Protein AF-A0A929V0J4-F1 (afdb_monomer_lite)

Structure (mmCIF, N/CA/C/O backbone):
data_AF-A0A929V0J4-F1
#
_entry.id   AF-A0A929V0J4-F1
#
loop_
_atom_site.group_PDB
_atom_site.id
_atom_site.type_symbol
_atom_site.label_atom_id
_atom_site.label_alt_id
_atom_site.label_comp_id
_atom_site.label_asym_id
_atom_site.label_entity_id
_atom_site.label_seq_id
_atom_site.pdbx_PDB_ins_code
_atom_site.Cartn_x
_atom_site.Cartn_y
_atom_site.Cartn_z
_atom_site.occupancy
_atom_site.B_iso_or_equiv
_atom_site.auth_seq_id
_atom_site.auth_comp_id
_atom_site.auth_asym_id
_atom_site.auth_atom_id
_atom_site.pdbx_PDB_model_num
ATOM 1 N N . MET A 1 1 ? 25.468 -29.831 -25.090 1.00 39.97 1 MET A N 1
ATOM 2 C CA . MET A 1 1 ? 25.890 -28.818 -24.103 1.00 39.97 1 MET A CA 1
ATOM 3 C C . MET A 1 1 ? 24.632 -28.106 -23.656 1.00 39.97 1 MET A C 1
ATOM 5 O O . MET A 1 1 ? 23.851 -27.724 -24.512 1.00 39.97 1 MET A O 1
ATOM 9 N N . SER A 1 2 ? 24.382 -28.089 -22.353 1.00 44.16 2 SER A N 1
ATOM 10 C CA . SER A 1 2 ? 23.154 -27.600 -21.724 1.00 44.16 2 SER A CA 1
ATOM 11 C C . SER A 1 2 ? 22.996 -26.088 -21.878 1.00 44.16 2 SER A C 1
ATOM 13 O O . SER A 1 2 ? 23.954 -25.352 -21.655 1.00 44.16 2 SER A O 1
ATOM 15 N N . GLU A 1 3 ? 21.785 -25.672 -22.245 1.00 49.59 3 GLU A N 1
ATOM 16 C CA . GLU A 1 3 ? 21.303 -24.296 -22.385 1.00 49.59 3 GLU A CA 1
ATOM 17 C C . GLU A 1 3 ? 21.729 -23.427 -21.195 1.00 49.59 3 GLU A C 1
ATOM 19 O O . GLU A 1 3 ? 21.228 -23.554 -20.076 1.00 49.59 3 GLU A O 1
ATOM 24 N N . GLN A 1 4 ? 22.687 -22.536 -21.432 1.00 46.03 4 GLN A N 1
ATOM 25 C CA . GLN A 1 4 ? 23.089 -21.531 -20.464 1.00 46.03 4 GLN A CA 1
ATOM 26 C C . GLN A 1 4 ? 22.081 -20.385 -20.571 1.00 46.03 4 GLN A C 1
ATOM 28 O O . GLN A 1 4 ? 22.303 -19.431 -21.297 1.00 46.03 4 GLN A O 1
ATOM 33 N N . SER A 1 5 ? 20.935 -20.571 -19.904 1.00 45.06 5 SER A N 1
ATOM 34 C CA . SER A 1 5 ? 19.848 -19.606 -19.691 1.00 45.06 5 SER A CA 1
ATOM 35 C C . SER A 1 5 ? 20.294 -18.151 -19.881 1.00 45.06 5 SER A C 1
ATOM 37 O O . SER A 1 5 ? 20.956 -17.601 -18.997 1.00 45.06 5 SER A O 1
ATOM 39 N N . ASP A 1 6 ? 19.851 -17.535 -20.979 1.00 44.88 6 ASP A N 1
ATOM 40 C CA . ASP A 1 6 ? 19.930 -16.103 -21.277 1.00 44.88 6 ASP A CA 1
ATOM 41 C C . ASP A 1 6 ? 19.199 -15.289 -20.195 1.00 44.88 6 ASP A C 1
ATOM 43 O O . ASP A 1 6 ? 18.065 -14.843 -20.361 1.00 44.88 6 ASP A O 1
ATOM 47 N N . LYS A 1 7 ? 19.811 -15.118 -19.020 1.00 51.16 7 LYS A N 1
ATOM 48 C CA . LYS A 1 7 ? 19.313 -14.171 -18.021 1.00 51.16 7 LYS A CA 1
ATOM 49 C C . LYS A 1 7 ? 19.742 -12.781 -18.463 1.00 51.16 7 LYS A C 1
ATOM 51 O O . LYS A 1 7 ? 20.823 -12.320 -18.112 1.00 51.16 7 LYS A O 1
ATOM 56 N N . GLN A 1 8 ? 18.889 -12.142 -19.260 1.00 47.53 8 GLN A N 1
ATOM 57 C CA . GLN A 1 8 ? 18.956 -10.705 -19.506 1.00 47.53 8 GLN A CA 1
ATOM 58 C C . GLN A 1 8 ? 18.913 -9.950 -18.172 1.00 47.53 8 GLN A C 1
ATOM 60 O O . GLN A 1 8 ? 18.172 -10.319 -17.258 1.00 47.53 8 GLN A O 1
ATOM 65 N N . ASN A 1 9 ? 19.705 -8.883 -18.072 1.00 48.94 9 ASN A N 1
ATOM 66 C CA . ASN A 1 9 ? 19.642 -7.948 -16.956 1.00 48.94 9 ASN A CA 1
ATOM 67 C C . ASN A 1 9 ? 18.299 -7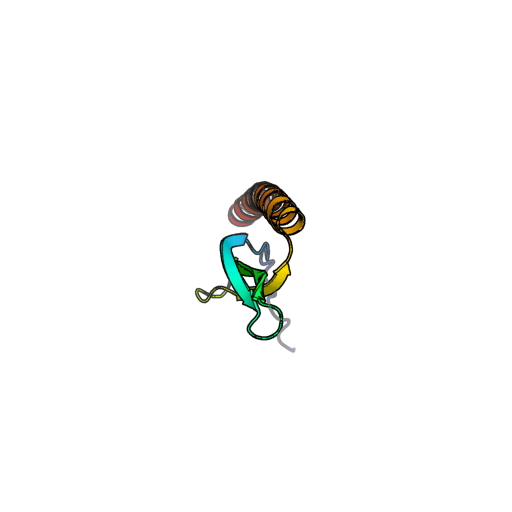.215 -17.004 1.00 48.94 9 ASN A C 1
ATOM 69 O O . ASN A 1 9 ? 18.122 -6.265 -17.757 1.00 48.94 9 ASN A O 1
ATOM 73 N N . ILE A 1 10 ? 17.340 -7.681 -16.206 1.00 46.81 10 ILE A N 1
ATOM 74 C CA . ILE A 1 10 ? 16.054 -7.012 -16.035 1.00 46.81 10 ILE A CA 1
ATOM 75 C C . ILE A 1 10 ? 16.244 -5.964 -14.945 1.00 46.81 10 ILE A C 1
ATOM 77 O O . ILE A 1 10 ? 16.595 -6.307 -13.812 1.00 46.81 10 ILE A O 1
ATOM 81 N N . ASN A 1 11 ? 16.002 -4.696 -15.263 1.00 54.53 11 ASN A N 1
ATOM 82 C CA . ASN A 1 11 ? 15.980 -3.635 -14.267 1.00 54.53 11 ASN A CA 1
ATOM 83 C C . ASN A 1 11 ? 14.735 -3.817 -13.374 1.00 54.53 11 ASN A C 1
ATOM 85 O O . ASN A 1 11 ? 13.661 -3.279 -13.637 1.00 54.53 11 ASN A O 1
ATOM 89 N N . ALA A 1 12 ? 14.856 -4.668 -12.350 1.00 54.78 12 ALA A N 1
ATOM 90 C CA . ALA A 1 12 ? 13.774 -5.143 -11.483 1.00 54.78 12 ALA A CA 1
ATOM 91 C C . ALA A 1 12 ? 13.337 -4.105 -10.433 1.00 54.78 12 ALA A C 1
ATOM 93 O O . ALA A 1 12 ? 12.981 -4.449 -9.303 1.00 54.78 12 ALA A O 1
ATOM 94 N N . THR A 1 13 ? 13.378 -2.824 -10.788 1.00 58.44 13 THR A N 1
ATOM 95 C CA . THR A 1 13 ? 13.002 -1.745 -9.883 1.00 58.44 13 THR A CA 1
ATOM 96 C C . THR A 1 13 ? 11.479 -1.656 -9.838 1.00 58.44 13 THR A C 1
ATOM 98 O O . THR A 1 13 ? 10.836 -1.090 -10.720 1.00 58.44 13 THR A O 1
ATOM 101 N N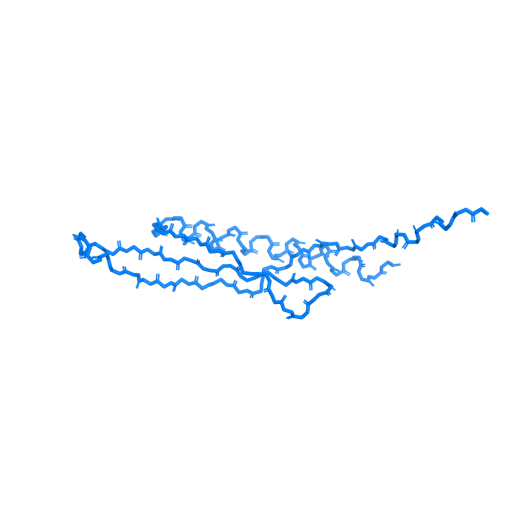 . ALA A 1 14 ? 10.888 -2.277 -8.818 1.00 57.38 14 ALA A N 1
ATOM 102 C CA . ALA A 1 14 ? 9.450 -2.279 -8.603 1.00 57.38 14 ALA A CA 1
ATOM 103 C C . ALA A 1 14 ? 8.978 -0.860 -8.247 1.00 57.38 14 ALA A C 1
ATOM 105 O O . ALA A 1 14 ? 9.501 -0.249 -7.319 1.00 57.38 14 ALA A O 1
ATOM 106 N N . LEU A 1 15 ? 8.007 -0.321 -8.986 1.00 67.50 15 LEU A N 1
ATOM 107 C CA . LEU A 1 15 ? 7.493 1.034 -8.771 1.00 67.50 15 LEU A CA 1
ATOM 108 C C . LEU A 1 15 ? 6.250 0.978 -7.887 1.00 67.50 15 LEU A C 1
ATOM 110 O O . LEU A 1 15 ? 5.339 0.193 -8.154 1.00 67.50 15 LEU A O 1
ATOM 114 N N . VAL A 1 16 ? 6.179 1.824 -6.857 1.00 68.94 16 VAL A N 1
ATOM 115 C CA . VAL A 1 16 ? 4.929 1.975 -6.109 1.00 68.94 16 VAL A CA 1
ATOM 116 C C . VAL A 1 16 ? 3.947 2.732 -6.991 1.00 68.94 16 VAL A C 1
ATOM 118 O O . VAL A 1 16 ? 4.165 3.897 -7.324 1.00 68.94 16 VAL A O 1
ATOM 121 N N . ASP A 1 17 ? 2.863 2.061 -7.353 1.00 71.69 17 ASP A N 1
ATOM 122 C CA . ASP A 1 17 ? 1.827 2.594 -8.230 1.00 71.69 17 ASP A CA 1
ATOM 123 C C . ASP A 1 17 ? 0.781 3.378 -7.442 1.00 71.69 17 ASP A C 1
ATOM 125 O O . ASP A 1 17 ? 0.439 4.507 -7.783 1.00 71.69 17 ASP A O 1
ATOM 129 N N . ASN A 1 18 ? 0.309 2.793 -6.340 1.00 76.19 18 ASN A N 1
ATOM 130 C CA . ASN A 1 18 ? -0.722 3.391 -5.507 1.00 76.19 18 ASN A CA 1
ATOM 131 C C . ASN A 1 18 ? -0.530 3.014 -4.033 1.00 76.19 18 ASN A C 1
ATOM 133 O O . ASN A 1 18 ? -0.007 1.946 -3.706 1.00 76.19 18 ASN A O 1
ATOM 137 N N . PHE A 1 19 ? -0.981 3.891 -3.140 1.00 81.25 19 PHE A N 1
ATOM 138 C CA . PHE A 1 19 ? -1.041 3.635 -1.708 1.00 81.25 19 PHE A CA 1
ATOM 139 C C . PHE A 1 19 ? -2.383 4.104 -1.160 1.00 81.25 19 PHE A C 1
ATOM 141 O O . PHE A 1 19 ? 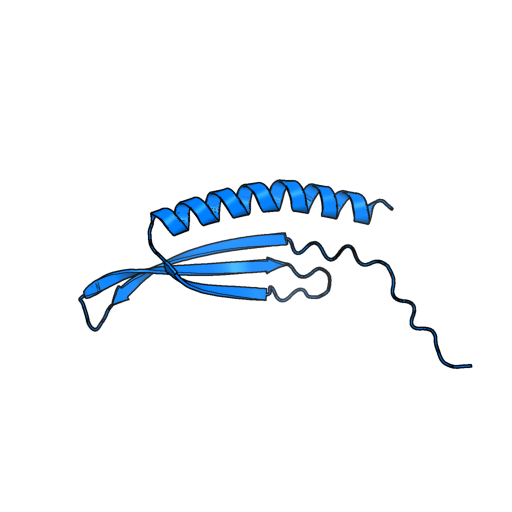-2.665 5.301 -1.107 1.00 81.25 19 PHE A O 1
ATOM 148 N N . GLU A 1 20 ? -3.203 3.146 -0.744 1.00 82.75 20 GLU A N 1
ATOM 149 C CA . GLU A 1 20 ? -4.545 3.386 -0.224 1.00 82.75 20 GLU A CA 1
ATOM 150 C C . GLU A 1 20 ? -4.565 3.199 1.287 1.00 82.75 20 GLU A C 1
ATOM 152 O O . GLU A 1 20 ? -3.908 2.308 1.822 1.00 82.75 20 GLU A O 1
ATOM 157 N N . ILE A 1 21 ? -5.344 4.032 1.975 1.00 83.94 21 ILE A N 1
ATOM 158 C CA . ILE A 1 21 ? -5.587 3.933 3.413 1.00 83.94 21 ILE A CA 1
ATOM 159 C C . ILE A 1 21 ? -7.092 3.902 3.632 1.00 83.94 21 ILE A C 1
ATOM 161 O O . ILE A 1 21 ? -7.813 4.767 3.138 1.00 83.94 21 ILE A O 1
ATOM 165 N N . ILE A 1 22 ? -7.546 2.944 4.430 1.00 82.75 22 ILE A N 1
ATOM 166 C CA . ILE A 1 22 ? -8.927 2.829 4.882 1.00 82.75 22 ILE A CA 1
ATOM 167 C C . ILE A 1 22 ? -8.939 2.978 6.401 1.00 82.75 22 ILE A C 1
ATOM 169 O O . ILE A 1 22 ? -8.141 2.354 7.100 1.00 82.75 22 ILE A O 1
ATOM 173 N N . VAL A 1 23 ? -9.858 3.793 6.917 1.00 82.81 23 VAL A N 1
ATOM 174 C CA . VAL A 1 23 ? -10.122 3.875 8.358 1.00 82.81 23 VAL A CA 1
ATOM 175 C C . VAL A 1 23 ? -11.098 2.760 8.725 1.00 82.81 23 VAL A C 1
ATOM 177 O O . VAL A 1 23 ? -12.243 2.741 8.275 1.00 82.81 23 VAL A O 1
ATOM 180 N N . GLY A 1 24 ? -10.629 1.802 9.515 1.00 79.50 24 GLY A N 1
ATOM 181 C CA . GLY A 1 24 ? -11.430 0.742 10.108 1.00 79.50 24 GLY A CA 1
ATOM 182 C C . GLY A 1 24 ? -11.862 1.095 11.529 1.00 79.50 24 GLY A C 1
ATOM 183 O O . GLY A 1 24 ? -11.215 1.877 12.222 1.00 79.50 24 GLY A O 1
ATOM 184 N N . LYS A 1 25 ? -12.952 0.479 11.993 1.00 83.19 25 LYS A N 1
ATOM 185 C CA . LYS A 1 25 ? -13.401 0.559 13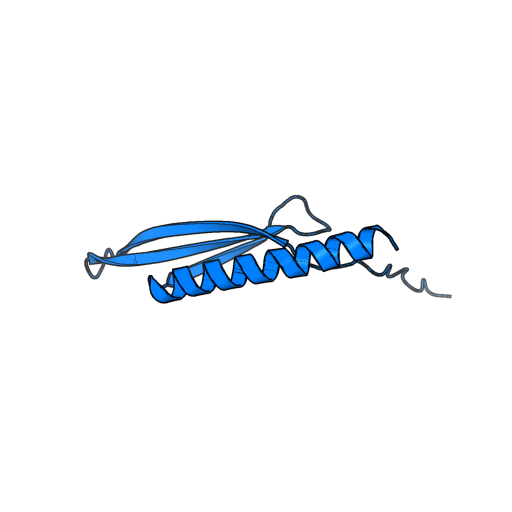.389 1.00 83.19 25 LYS A CA 1
ATOM 186 C C . LYS A 1 25 ? -13.468 -0.837 13.985 1.00 83.19 25 LYS A C 1
ATOM 188 O O . LYS A 1 25 ? -14.143 -1.719 13.452 1.00 83.19 25 LYS A O 1
ATOM 193 N N . SER A 1 26 ? -12.741 -1.060 15.076 1.00 77.62 26 SER A N 1
ATOM 194 C CA . SER A 1 26 ? -12.662 -2.367 15.726 1.00 77.62 26 SER A CA 1
ATOM 195 C C . SER A 1 26 ? -14.029 -2.762 16.275 1.00 77.62 26 SER A C 1
ATOM 197 O O . SER A 1 26 ? -14.590 -2.062 17.116 1.00 77.62 26 SER A O 1
ATOM 199 N N . LYS A 1 27 ? -14.554 -3.922 15.864 1.00 80.25 27 LYS A N 1
ATOM 200 C CA . LYS A 1 27 ? -15.812 -4.456 16.420 1.00 80.25 27 LYS A CA 1
ATOM 201 C C . LYS A 1 27 ? -15.699 -4.826 17.904 1.00 80.25 27 LYS A C 1
ATOM 203 O O . LYS A 1 27 ? -16.714 -4.882 18.585 1.00 80.25 27 LYS A O 1
ATOM 208 N N . LYS A 1 28 ? -14.482 -5.093 18.396 1.00 83.12 28 LYS A N 1
ATOM 209 C CA . LYS A 1 28 ? -14.222 -5.524 19.779 1.00 83.12 28 LYS A CA 1
ATOM 210 C C . LYS A 1 28 ? -14.032 -4.349 20.737 1.00 83.12 28 LYS A C 1
ATOM 212 O O . LYS A 1 28 ? -14.529 -4.401 21.853 1.00 83.12 28 LYS A O 1
ATOM 217 N N . SER A 1 29 ? -13.283 -3.328 20.322 1.00 82.31 29 SER A N 1
ATOM 218 C CA . SER A 1 29 ? -12.924 -2.187 21.180 1.00 82.31 29 SER A CA 1
ATOM 219 C C . SER A 1 29 ? -13.621 -0.884 20.801 1.00 82.31 29 SER A C 1
ATOM 221 O O . SER A 1 29 ? -13.599 0.052 21.585 1.00 82.31 29 SER A O 1
ATOM 223 N N . GLY A 1 30 ? -14.213 -0.787 19.609 1.00 82.81 30 GLY A N 1
ATOM 224 C CA . GLY A 1 30 ? -14.792 0.454 19.092 1.00 82.81 30 GLY A CA 1
ATOM 225 C C . GLY A 1 30 ? -13.763 1.489 18.627 1.00 82.81 30 GLY A C 1
ATOM 226 O O . GLY A 1 30 ? -14.165 2.498 18.054 1.00 82.81 30 GLY A O 1
ATOM 227 N N . ASN A 1 31 ? -12.466 1.241 18.825 1.00 80.50 31 ASN A N 1
ATOM 228 C CA . ASN A 1 31 ? -11.400 2.162 18.436 1.00 80.50 31 ASN A CA 1
ATOM 229 C C . ASN A 1 31 ? -11.178 2.153 16.924 1.00 80.50 31 ASN A C 1
ATOM 231 O O . ASN A 1 31 ? -11.306 1.111 16.268 1.00 80.50 31 ASN A O 1
ATOM 235 N N . GLU A 1 32 ? -10.811 3.313 16.394 1.00 84.69 32 GLU A N 1
ATOM 236 C CA . GLU A 1 32 ? -10.371 3.455 15.013 1.00 84.69 32 GLU A CA 1
ATOM 237 C C . GLU A 1 32 ? -8.976 2.852 14.828 1.00 84.69 32 GLU A C 1
ATOM 239 O O . GLU A 1 32 ? -8.149 2.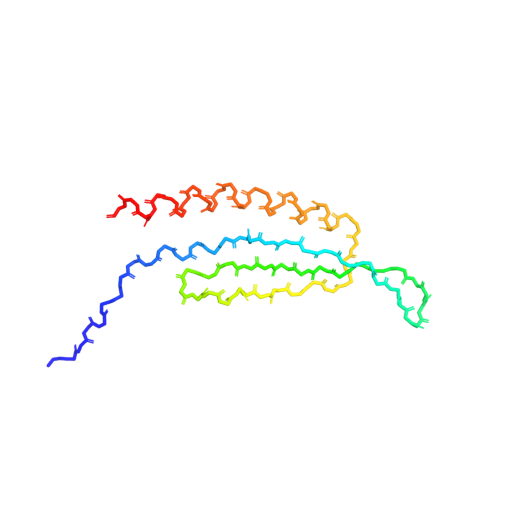846 15.741 1.00 84.69 32 GLU A O 1
ATOM 244 N N . TYR A 1 33 ? -8.737 2.307 13.643 1.00 79.94 33 TYR A N 1
ATOM 245 C CA . TYR A 1 33 ? -7.436 1.826 13.201 1.00 79.94 33 TYR A CA 1
ATOM 246 C C . TYR A 1 33 ? -7.312 2.053 11.699 1.00 79.94 33 TYR A C 1
ATOM 248 O O . TYR A 1 33 ? -8.317 2.086 10.991 1.00 79.94 33 TYR A O 1
ATOM 256 N N . LEU A 1 34 ? -6.094 2.196 11.190 1.00 82.81 34 LEU A N 1
ATOM 257 C CA . LEU A 1 34 ? -5.882 2.341 9.756 1.00 82.81 34 LEU A CA 1
ATOM 258 C C . LEU A 1 34 ? -5.440 1.011 9.155 1.00 82.81 34 LEU A C 1
ATOM 260 O O . LEU A 1 34 ? -4.656 0.268 9.747 1.00 82.81 34 LEU A O 1
ATOM 264 N N . VAL A 1 35 ? -5.932 0.738 7.953 1.00 83.94 35 VAL A N 1
ATOM 265 C CA . VAL A 1 35 ? -5.460 -0.349 7.098 1.00 83.94 35 VAL A CA 1
ATOM 266 C C . VAL A 1 35 ? -4.919 0.266 5.821 1.00 83.94 35 VAL A C 1
ATOM 268 O O . VAL A 1 35 ? -5.633 0.985 5.124 1.00 83.94 35 VAL A O 1
ATOM 271 N N . GLY A 1 36 ? -3.652 0.003 5.529 1.00 82.56 36 GLY A N 1
ATOM 272 C CA . GLY A 1 36 ? -2.983 0.413 4.305 1.00 82.56 36 GLY A CA 1
ATOM 273 C C . GLY A 1 36 ? -2.931 -0.707 3.271 1.00 82.56 36 GLY A C 1
ATOM 274 O O . GLY A 1 36 ? -2.856 -1.890 3.601 1.00 82.56 36 GLY A O 1
ATOM 275 N N . SER A 1 37 ? -2.935 -0.345 1.995 1.00 84.00 37 SER A N 1
ATOM 276 C CA . SER A 1 37 ? -2.627 -1.251 0.889 1.00 84.00 37 SER A CA 1
ATOM 277 C C . SER A 1 37 ? -1.669 -0.564 -0.072 1.00 84.00 37 SER A C 1
ATOM 279 O O . SER A 1 37 ? -1.973 0.495 -0.618 1.00 84.00 37 SER A O 1
ATOM 281 N N . LEU A 1 38 ? -0.495 -1.164 -0.248 1.00 85.06 38 LEU A N 1
ATOM 282 C CA . LEU A 1 38 ? 0.529 -0.718 -1.180 1.00 85.06 38 LEU A CA 1
ATOM 283 C C . LEU A 1 38 ? 0.445 -1.559 -2.449 1.00 85.06 38 LEU A C 1
ATOM 285 O O . LEU A 1 38 ? 0.561 -2.782 -2.385 1.00 85.06 38 LEU A O 1
ATOM 289 N N . TYR A 1 39 ? 0.271 -0.903 -3.588 1.00 80.75 39 TYR A N 1
ATOM 290 C CA . TYR A 1 39 ? 0.241 -1.546 -4.894 1.00 80.75 39 TYR A CA 1
ATOM 291 C C . TYR A 1 39 ? 1.559 -1.285 -5.602 1.00 80.75 39 TYR A C 1
ATOM 293 O O . TYR A 1 39 ? 1.962 -0.138 -5.802 1.00 80.75 39 TYR A O 1
ATOM 301 N N . ILE A 1 40 ? 2.235 -2.363 -5.967 1.00 80.00 40 ILE A N 1
ATOM 302 C CA . ILE A 1 40 ? 3.545 -2.337 -6.594 1.00 80.00 40 ILE A CA 1
ATOM 303 C C . ILE A 1 40 ? 3.396 -2.853 -8.022 1.00 80.00 40 ILE A C 1
ATOM 305 O O . ILE A 1 40 ? 2.921 -3.970 -8.246 1.00 80.00 40 ILE A O 1
ATOM 309 N N . LYS A 1 41 ? 3.816 -2.040 -8.991 1.00 73.00 41 LYS A N 1
ATOM 310 C CA . LYS A 1 41 ? 3.909 -2.438 -10.394 1.00 73.00 41 LYS A CA 1
ATOM 311 C C . LYS A 1 41 ? 5.064 -3.411 -10.576 1.00 73.00 41 LYS A C 1
ATOM 313 O O . LYS A 1 41 ? 6.194 -3.141 -10.167 1.00 73.00 41 LYS A O 1
ATOM 318 N N . SER A 1 42 ? 4.759 -4.535 -11.213 1.00 66.50 42 SER A N 1
ATOM 319 C CA . SER A 1 42 ? 5.753 -5.511 -11.637 1.00 66.50 42 SER A CA 1
ATOM 320 C C . SER A 1 42 ? 6.202 -5.194 -13.065 1.00 66.50 42 SER A C 1
ATOM 322 O O . SER A 1 42 ? 5.351 -4.920 -13.909 1.00 66.50 42 SER A O 1
ATOM 324 N N . PRO A 1 43 ? 7.505 -5.272 -13.381 1.00 64.31 43 PRO A N 1
ATOM 325 C CA . PRO A 1 43 ? 7.983 -5.116 -14.754 1.00 64.31 43 PRO A CA 1
ATOM 326 C C . PRO A 1 43 ? 7.601 -6.296 -15.665 1.00 64.31 43 PRO A C 1
ATOM 328 O O . PRO A 1 43 ? 7.723 -6.188 -16.878 1.00 64.31 43 PRO A O 1
ATOM 331 N N . ILE A 1 44 ? 7.144 -7.418 -15.095 1.00 65.81 44 ILE A N 1
ATOM 332 C CA . ILE A 1 44 ? 6.844 -8.663 -15.827 1.00 65.81 44 ILE A CA 1
ATOM 333 C C . ILE A 1 44 ? 5.364 -9.071 -15.762 1.00 65.81 44 ILE A C 1
ATOM 335 O O . ILE A 1 44 ? 5.005 -10.152 -16.219 1.00 65.81 44 ILE A O 1
ATOM 339 N N . SER A 1 45 ? 4.506 -8.261 -15.135 1.00 68.44 45 SER A N 1
ATOM 340 C CA . SER A 1 45 ? 3.091 -8.590 -14.936 1.00 68.44 45 SER A CA 1
ATOM 341 C C . SER A 1 45 ? 2.239 -7.330 -14.862 1.00 68.44 45 SER A C 1
ATOM 343 O O . SER A 1 45 ? 2.539 -6.418 -14.095 1.00 68.44 45 SER A O 1
ATOM 345 N N . GLU A 1 46 ? 1.124 -7.331 -15.593 1.00 71.81 46 GLU A N 1
ATOM 346 C CA . GLU A 1 46 ? 0.106 -6.274 -15.527 1.00 71.81 46 GLU A CA 1
ATOM 347 C C . GLU A 1 46 ? -0.720 -6.330 -14.236 1.00 71.81 46 GLU A C 1
ATOM 349 O O . GLU A 1 46 ? -1.321 -5.336 -13.836 1.00 71.81 46 GLU A O 1
ATOM 354 N N . THR A 1 47 ? -0.726 -7.475 -13.546 1.00 77.94 47 THR A N 1
ATOM 355 C CA . THR A 1 47 ? -1.353 -7.595 -12.228 1.00 77.94 47 THR A CA 1
ATOM 356 C C . THR A 1 47 ? -0.438 -6.966 -11.173 1.00 77.94 47 THR A C 1
ATOM 358 O O . THR A 1 47 ? 0.679 -7.468 -10.986 1.00 77.94 47 THR A O 1
ATOM 361 N N . PRO A 1 48 ? -0.873 -5.906 -10.464 1.00 73.81 48 PRO A N 1
ATOM 362 C CA . PRO A 1 48 ? -0.074 -5.285 -9.418 1.00 73.81 48 PRO A CA 1
ATOM 363 C C . PRO A 1 48 ? 0.046 -6.201 -8.196 1.00 73.81 48 PRO A C 1
ATOM 365 O O . PRO A 1 48 ? -0.905 -6.878 -7.798 1.00 73.81 48 PRO A O 1
ATOM 368 N N . ILE A 1 49 ? 1.216 -6.187 -7.558 1.00 79.88 49 ILE A N 1
ATOM 369 C CA . ILE A 1 49 ? 1.438 -6.868 -6.281 1.00 79.88 49 ILE A CA 1
ATOM 370 C C . ILE A 1 49 ? 0.855 -5.989 -5.177 1.00 79.88 49 ILE A C 1
ATOM 372 O O . ILE A 1 49 ? 1.235 -4.826 -5.046 1.00 79.88 49 ILE A O 1
ATOM 376 N N . ARG A 1 50 ? -0.049 -6.541 -4.365 1.00 83.75 50 ARG A N 1
ATOM 377 C CA . ARG A 1 50 ? -0.653 -5.842 -3.225 1.00 83.75 50 ARG A CA 1
ATOM 378 C C . ARG A 1 50 ? -0.006 -6.287 -1.915 1.00 83.75 50 ARG A C 1
ATOM 380 O O . ARG A 1 50 ? -0.073 -7.463 -1.568 1.00 83.75 50 ARG A O 1
ATOM 387 N N . LEU A 1 51 ? 0.557 -5.342 -1.166 1.00 82.44 51 LEU A N 1
ATOM 388 C CA . LEU A 1 51 ? 1.023 -5.546 0.207 1.00 82.44 51 LEU A CA 1
ATOM 389 C C . LEU A 1 51 ? 0.055 -4.869 1.181 1.00 82.44 51 LEU A C 1
ATOM 391 O O . LEU A 1 51 ? -0.198 -3.670 1.073 1.00 82.44 51 LEU A O 1
ATOM 395 N N . ASN A 1 52 ? -0.487 -5.634 2.128 1.00 84.69 52 ASN A N 1
ATOM 396 C CA . ASN A 1 52 ? -1.417 -5.125 3.137 1.00 84.69 52 ASN A CA 1
ATOM 397 C C . ASN A 1 52 ? -0.673 -4.733 4.418 1.00 84.69 52 ASN A C 1
ATOM 399 O O . ASN A 1 52 ? 0.243 -5.434 4.847 1.00 84.69 52 ASN A O 1
ATOM 403 N N . LEU A 1 53 ? -1.093 -3.625 5.026 1.00 84.88 53 LEU A N 1
ATOM 404 C CA . LEU A 1 53 ? -0.572 -3.101 6.285 1.00 84.88 53 LEU A CA 1
ATOM 405 C C . LEU A 1 53 ? -1.741 -2.908 7.248 1.00 84.88 53 LEU A C 1
ATOM 407 O O . LEU A 1 53 ? -2.480 -1.932 7.138 1.00 84.88 53 LEU A O 1
ATOM 411 N N . ASP A 1 54 ? -1.920 -3.830 8.182 1.00 82.81 54 ASP A N 1
ATOM 412 C CA . ASP A 1 54 ? -3.018 -3.759 9.141 1.00 82.81 54 ASP A CA 1
ATOM 413 C C . ASP A 1 54 ? -2.613 -2.988 10.403 1.00 82.81 54 ASP A C 1
ATOM 415 O O . ASP A 1 54 ? -1.480 -3.092 10.872 1.00 82.81 54 ASP A O 1
ATOM 419 N N . TYR A 1 55 ? -3.573 -2.265 10.985 1.00 79.81 55 TYR A N 1
ATOM 420 C CA . TYR A 1 55 ? -3.447 -1.586 12.282 1.00 79.81 55 TYR A CA 1
ATOM 421 C C . TYR A 1 55 ? -2.314 -0.557 12.365 1.00 79.81 55 TYR A C 1
ATOM 423 O O . TYR A 1 55 ? -1.634 -0.454 13.386 1.00 79.81 55 TYR A O 1
ATOM 431 N N . ILE A 1 56 ? -2.117 0.226 11.308 1.00 84.38 56 ILE A N 1
ATOM 432 C CA . ILE A 1 56 ? -1.149 1.325 11.342 1.00 84.38 56 ILE A CA 1
ATOM 433 C C . ILE A 1 56 ? -1.760 2.564 12.009 1.00 84.38 56 ILE A C 1
ATOM 435 O O . ILE A 1 56 ? -2.972 2.784 11.964 1.00 84.38 56 ILE A O 1
ATOM 439 N N . ASP A 1 57 ? -0.916 3.375 12.640 1.00 83.12 57 ASP A N 1
ATOM 440 C CA . ASP A 1 57 ? -1.301 4.674 13.195 1.00 83.12 57 ASP A CA 1
ATOM 441 C C . ASP A 1 57 ? -1.072 5.818 12.188 1.00 83.12 57 ASP A C 1
ATOM 443 O O . ASP A 1 57 ? -0.470 5.641 11.121 1.00 83.12 57 ASP A O 1
ATOM 447 N N . ASP A 1 58 ? -1.574 7.013 12.513 1.00 80.19 58 ASP A N 1
ATOM 448 C CA . ASP A 1 58 ? -1.456 8.193 11.650 1.00 80.19 58 ASP A CA 1
ATOM 449 C C . ASP A 1 58 ? 0.003 8.604 11.399 1.00 80.19 58 ASP A C 1
ATOM 451 O O . ASP A 1 58 ? 0.342 9.020 10.289 1.00 80.19 58 ASP A O 1
ATOM 455 N N . ASN A 1 59 ? 0.887 8.453 12.390 1.00 84.44 59 ASN A N 1
ATOM 456 C CA . ASN A 1 59 ? 2.304 8.791 12.237 1.00 84.44 59 ASN A CA 1
ATOM 457 C C . ASN A 1 59 ? 2.981 7.853 11.232 1.00 84.44 59 ASN A C 1
ATOM 459 O O . ASN A 1 59 ? 3.698 8.295 10.335 1.00 84.44 59 ASN A O 1
ATOM 463 N N . THR A 1 60 ? 2.701 6.559 11.343 1.00 84.12 60 THR A N 1
ATOM 464 C CA . THR A 1 60 ? 3.171 5.515 10.436 1.00 84.12 60 THR A CA 1
ATOM 465 C C . THR A 1 60 ? 2.636 5.752 9.029 1.00 84.12 60 THR A C 1
ATOM 467 O O . THR A 1 60 ? 3.399 5.656 8.068 1.00 84.12 60 THR A O 1
ATOM 470 N N . ARG A 1 61 ? 1.362 6.150 8.880 1.00 82.19 61 ARG A N 1
ATOM 471 C CA . ARG A 1 61 ? 0.794 6.549 7.582 1.00 82.19 61 ARG A CA 1
ATOM 472 C C . ARG A 1 61 ? 1.601 7.675 6.935 1.00 82.19 61 ARG A C 1
ATOM 474 O O . ARG A 1 61 ? 1.930 7.576 5.753 1.00 82.19 61 ARG A O 1
ATOM 481 N N . GLU A 1 62 ? 1.894 8.746 7.667 1.00 84.69 62 GLU A N 1
ATOM 482 C CA . GLU A 1 62 ? 2.617 9.892 7.103 1.00 84.69 62 GLU A CA 1
ATOM 483 C C . GLU A 1 62 ? 4.078 9.551 6.777 1.00 84.69 62 GLU A C 1
ATOM 485 O O . GLU A 1 62 ? 4.568 9.911 5.703 1.00 84.69 62 GLU A O 1
ATOM 490 N N . LEU A 1 63 ? 4.750 8.762 7.625 1.00 86.06 63 LEU A N 1
ATOM 491 C CA . LEU A 1 63 ? 6.091 8.245 7.337 1.00 86.06 63 LEU A CA 1
ATOM 492 C C . LEU A 1 63 ? 6.111 7.381 6.070 1.00 86.06 63 LEU A C 1
ATOM 494 O O . LEU A 1 63 ? 6.992 7.558 5.226 1.00 86.06 63 LEU A O 1
ATOM 498 N N . LEU A 1 64 ? 5.120 6.500 5.892 1.00 84.19 64 LEU A N 1
ATOM 499 C CA . LEU A 1 64 ? 4.984 5.674 4.692 1.00 84.19 64 LEU A CA 1
ATOM 500 C C . LEU A 1 64 ? 4.761 6.527 3.443 1.00 84.19 64 LEU A C 1
ATOM 502 O O . LEU A 1 64 ? 5.453 6.327 2.449 1.00 84.19 64 LEU A O 1
ATOM 506 N N . LYS A 1 65 ? 3.877 7.531 3.492 1.00 82.69 65 LYS A N 1
ATOM 507 C CA . LYS A 1 65 ? 3.676 8.463 2.367 1.00 82.69 65 LYS A CA 1
ATOM 508 C C . LYS A 1 65 ? 4.973 9.176 1.975 1.00 82.69 65 LYS A C 1
ATOM 510 O O . LYS A 1 65 ? 5.289 9.274 0.788 1.00 82.69 65 LYS A O 1
ATOM 515 N N . MET A 1 66 ? 5.741 9.661 2.954 1.00 81.25 66 MET A N 1
ATOM 516 C CA . MET A 1 66 ? 7.024 10.324 2.699 1.00 81.25 66 MET A CA 1
ATOM 517 C C . MET A 1 66 ? 8.062 9.363 2.110 1.00 81.25 66 MET A C 1
ATOM 519 O O . MET A 1 66 ? 8.760 9.727 1.160 1.00 81.25 66 MET A O 1
ATOM 523 N N . ALA A 1 67 ? 8.161 8.148 2.652 1.00 80.38 67 ALA A N 1
ATOM 524 C CA . ALA A 1 67 ? 9.072 7.117 2.168 1.00 80.38 67 ALA A CA 1
ATOM 525 C C . ALA A 1 67 ? 8.729 6.692 0.733 1.00 80.38 67 ALA A C 1
ATOM 527 O O . ALA A 1 67 ? 9.616 6.680 -0.114 1.00 80.38 67 ALA A O 1
ATOM 528 N N . ILE A 1 68 ? 7.447 6.454 0.434 1.00 81.00 68 ILE A N 1
ATOM 529 C CA . ILE A 1 68 ? 6.954 6.120 -0.911 1.00 81.00 68 ILE A CA 1
ATOM 530 C C . ILE A 1 68 ? 7.278 7.236 -1.900 1.00 81.00 68 ILE A C 1
ATOM 532 O O . ILE A 1 68 ? 7.772 6.965 -2.990 1.00 81.00 68 ILE A O 1
ATOM 536 N N . LYS A 1 69 ? 7.063 8.504 -1.525 1.00 78.94 69 LYS A N 1
ATOM 537 C CA . LYS A 1 69 ? 7.387 9.639 -2.399 1.00 78.94 69 LYS A CA 1
ATOM 538 C C . LYS A 1 69 ? 8.881 9.691 -2.734 1.00 78.94 69 LYS A C 1
ATOM 540 O O . LYS A 1 69 ? 9.230 9.908 -3.890 1.00 78.94 69 LYS A O 1
ATOM 545 N N . LYS A 1 70 ? 9.758 9.481 -1.745 1.00 76.38 70 LYS A N 1
ATOM 546 C CA . LYS A 1 70 ? 11.216 9.419 -1.960 1.00 76.38 70 LYS A CA 1
ATOM 547 C C . LYS A 1 70 ? 11.605 8.223 -2.826 1.00 76.38 70 LYS A C 1
ATOM 549 O O . LYS A 1 70 ? 12.375 8.385 -3.768 1.00 76.38 70 LYS A O 1
ATOM 554 N N . PHE A 1 71 ? 11.044 7.054 -2.522 1.00 70.81 71 PHE A N 1
ATOM 555 C CA . PHE A 1 71 ? 11.295 5.821 -3.252 1.00 70.81 71 PHE A CA 1
ATOM 556 C C . PHE A 1 71 ? 10.881 5.953 -4.717 1.00 70.81 71 PHE A C 1
ATOM 558 O O . PHE A 1 71 ? 11.696 5.687 -5.585 1.00 70.81 71 PHE A O 1
ATOM 565 N N . ASN A 1 72 ? 9.686 6.473 -5.010 1.00 69.81 72 ASN A N 1
ATOM 566 C CA . ASN A 1 72 ? 9.219 6.661 -6.383 1.00 69.81 72 ASN A CA 1
ATOM 567 C C . ASN A 1 72 ? 10.094 7.619 -7.196 1.00 69.81 72 ASN A C 1
ATOM 569 O O . ASN A 1 72 ? 10.280 7.382 -8.382 1.00 69.81 72 ASN A O 1
ATOM 573 N N . VAL A 1 73 ? 10.662 8.671 -6.597 1.00 70.38 73 VAL A N 1
ATOM 574 C CA . VAL A 1 73 ? 11.576 9.575 -7.320 1.00 70.38 73 VAL A CA 1
ATOM 575 C C . VAL A 1 73 ? 12.870 8.858 -7.712 1.00 70.38 73 VAL A C 1
ATOM 577 O O . VAL A 1 73 ? 13.295 8.960 -8.861 1.00 70.38 73 VAL A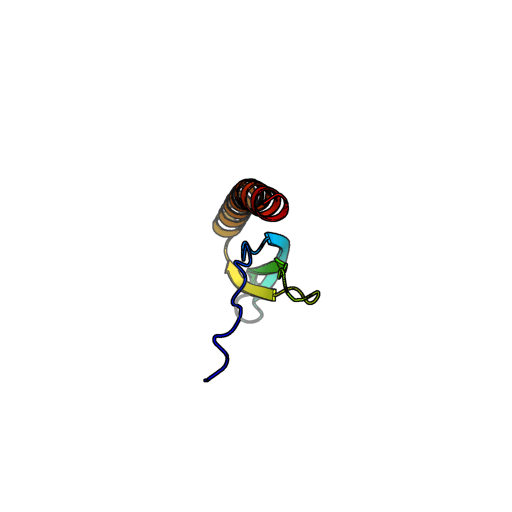 O 1
ATOM 580 N N . GLN A 1 74 ? 13.477 8.118 -6.781 1.00 67.19 74 GLN A N 1
ATOM 581 C CA . GLN A 1 74 ? 14.711 7.372 -7.041 1.00 67.19 74 GLN A CA 1
ATOM 582 C C . GLN A 1 74 ? 14.462 6.203 -8.004 1.00 67.19 74 GLN A C 1
ATOM 584 O O . GLN A 1 74 ? 15.131 6.078 -9.022 1.00 67.19 74 GLN A O 1
ATOM 589 N N . ALA A 1 75 ? 13.421 5.417 -7.743 1.00 65.44 75 ALA A N 1
ATOM 590 C CA . ALA A 1 75 ? 13.050 4.257 -8.533 1.00 65.44 75 ALA A CA 1
ATOM 591 C C . ALA A 1 75 ? 12.631 4.626 -9.965 1.00 65.44 75 ALA A C 1
ATOM 593 O O . ALA A 1 75 ? 12.957 3.902 -10.895 1.00 65.44 75 ALA A O 1
ATOM 594 N N . GLN A 1 76 ? 11.956 5.764 -10.184 1.00 63.41 76 GLN A N 1
ATOM 595 C CA . GLN A 1 76 ? 11.656 6.246 -11.540 1.00 63.41 76 GLN A CA 1
ATOM 596 C C . GLN A 1 76 ? 12.911 6.663 -12.309 1.00 63.41 76 GLN A C 1
ATOM 598 O O . GLN A 1 76 ? 12.937 6.520 -13.531 1.00 63.41 76 GLN A O 1
ATOM 603 N N . LYS A 1 77 ? 13.922 7.207 -11.622 1.00 65.75 77 LYS A N 1
ATOM 604 C CA . LYS A 1 77 ? 15.206 7.548 -12.237 1.00 65.75 77 LYS A CA 1
ATOM 605 C C . LYS A 1 77 ? 15.926 6.271 -12.670 1.00 65.75 77 LYS A C 1
ATOM 607 O O . LYS A 1 77 ? 16.218 6.127 -13.852 1.00 65.75 77 LYS A O 1
ATOM 612 N N . ASP A 1 78 ? 16.072 5.326 -11.748 1.00 61.72 78 ASP A N 1
ATOM 613 C CA . ASP A 1 78 ? 16.751 4.054 -11.998 1.00 61.72 78 ASP A CA 1
ATOM 614 C C . ASP A 1 78 ? 16.007 3.228 -13.068 1.00 61.72 78 ASP A C 1
ATOM 616 O O . ASP A 1 78 ? 16.636 2.670 -13.964 1.00 61.72 78 ASP A O 1
ATOM 620 N N . PHE A 1 79 ? 14.665 3.218 -13.052 1.00 60.25 79 PHE A N 1
ATOM 621 C CA . PHE A 1 79 ? 13.824 2.565 -14.067 1.00 60.25 79 PHE A CA 1
ATOM 622 C C . PHE A 1 79 ? 13.988 3.184 -15.464 1.00 60.25 79 PHE A C 1
ATOM 624 O O . PHE A 1 79 ? 14.082 2.450 -16.442 1.00 60.25 79 PHE A O 1
ATOM 631 N N . LYS A 1 80 ? 14.040 4.520 -15.581 1.00 58.31 80 LYS A N 1
ATOM 632 C CA . LYS A 1 80 ? 14.264 5.198 -16.872 1.00 58.31 80 LYS A CA 1
ATOM 633 C C . LYS A 1 80 ? 15.669 4.965 -17.419 1.00 58.31 80 LYS A C 1
ATOM 635 O O . LYS A 1 80 ? 15.819 4.866 -18.631 1.00 58.31 80 LYS A O 1
ATOM 640 N N . GLU A 1 81 ? 16.677 4.915 -16.551 1.00 58.81 81 GLU A N 1
ATOM 641 C CA . GLU A 1 81 ? 18.069 4.707 -16.958 1.00 58.81 81 GLU A CA 1
ATOM 642 C C . GLU A 1 81 ? 18.263 3.309 -17.561 1.00 58.81 81 GLU A C 1
ATOM 644 O O . GLU A 1 81 ? 18.725 3.216 -18.691 1.00 58.81 81 GLU A O 1
ATOM 649 N N . GLY A 1 82 ? 17.776 2.238 -16.926 1.00 53.38 82 GLY A N 1
ATOM 650 C CA . GLY A 1 82 ? 17.899 0.885 -17.501 1.00 53.38 82 GLY A CA 1
ATOM 651 C C . GLY A 1 82 ? 16.892 0.514 -18.601 1.00 53.38 82 GLY A C 1
ATOM 652 O O . GLY A 1 82 ? 16.836 -0.651 -18.972 1.00 53.38 82 GLY A O 1
ATOM 653 N N . ILE A 1 83 ? 16.071 1.454 -19.091 1.00 49.78 83 ILE A N 1
ATOM 654 C CA . ILE A 1 83 ? 15.338 1.312 -20.370 1.00 49.78 83 ILE A CA 1
ATOM 655 C C . ILE A 1 83 ? 16.179 1.846 -21.543 1.00 49.78 83 ILE A C 1
ATOM 657 O O . ILE A 1 83 ? 15.925 1.484 -22.689 1.00 49.78 83 ILE A O 1
ATOM 661 N N . ASN A 1 84 ? 17.149 2.725 -21.269 1.00 45.16 84 ASN A N 1
ATOM 662 C CA . ASN A 1 84 ? 17.936 3.425 -22.285 1.00 45.16 84 ASN A CA 1
ATOM 663 C C . ASN A 1 84 ? 19.342 2.828 -22.514 1.00 45.16 84 ASN A C 1
ATOM 665 O O . ASN A 1 84 ? 20.075 3.383 -23.334 1.00 45.16 84 ASN A O 1
ATOM 669 N N . ASP A 1 85 ? 19.697 1.743 -21.818 1.00 43.34 85 ASP A N 1
ATOM 670 C CA . ASP A 1 85 ? 20.885 0.899 -22.060 1.00 43.34 85 ASP A CA 1
ATOM 671 C C . ASP A 1 85 ? 20.510 -0.346 -22.884 1.00 43.34 85 ASP A C 1
ATOM 673 O O . ASP A 1 85 ? 21.340 -0.781 -23.717 1.00 43.34 85 ASP A O 1
#

Secondary structure (DSSP, 8-state):
--------------EEEEEEEEEEE-TTT--EEEEEEEEEEETTEEEEEEEEEEEE-HHHHHHHHHHHHHHHHHHHHHHHHTT--

Radius of gyration: 18.03 Å; chains: 1; bounding box: 42×39×45 Å

Foldseek 3Di:
DDDPDPPDPDLFLKAFPDKDKDWDADPVPRDIFIKIWTWIDGPVDPHTDIDIDTRDDPVRVVVVVVVNVVSNVVSVVSNVVVVVD

Sequence (85 aa):
MSEQSDKQNINATALVDNFEIIVGKSKKSGNEYLVGSLYIKSPISETPIRLNLDYIDDNTRELLKMAIKKFNVQAQKDFKEGIND

pLDDT: mean 71.27, std 13.64, range [39.97, 86.06]